Protein AF-A0A1V6H881-F1 (afdb_monomer_lite)

Structure (mmCIF, N/CA/C/O backbone):
data_AF-A0A1V6H881-F1
#
_entry.id   AF-A0A1V6H881-F1
#
loop_
_atom_site.group_PDB
_atom_site.id
_atom_site.type_symbol
_atom_site.label_atom_id
_atom_site.label_alt_id
_atom_site.label_comp_id
_atom_site.label_asym_id
_atom_site.label_entity_id
_atom_site.label_seq_id
_atom_site.pdbx_PDB_ins_code
_atom_site.Cartn_x
_atom_site.Cartn_y
_atom_site.Cartn_z
_atom_site.occupancy
_atom_site.B_iso_or_equiv
_atom_site.auth_seq_id
_atom_site.auth_comp_id
_atom_site.auth_asym_id
_atom_site.auth_atom_id
_atom_site.pdbx_PDB_model_num
ATOM 1 N N . MET A 1 1 ? -18.917 9.463 17.903 1.00 82.31 1 MET A N 1
ATOM 2 C CA . MET A 1 1 ? -19.484 8.211 18.469 1.00 82.31 1 MET A CA 1
ATOM 3 C C . MET A 1 1 ? -21.000 8.349 18.562 1.00 82.31 1 MET A C 1
ATOM 5 O O . MET A 1 1 ? -21.456 9.440 18.872 1.00 82.31 1 MET A O 1
ATOM 9 N N . ASP A 1 2 ? -21.760 7.281 18.288 1.00 87.56 2 ASP A N 1
ATOM 10 C CA . ASP A 1 2 ? -23.236 7.314 18.160 1.00 87.56 2 ASP A CA 1
ATOM 11 C C . ASP A 1 2 ? -24.010 6.941 19.441 1.00 87.56 2 ASP A C 1
ATOM 13 O O . ASP A 1 2 ? -25.231 6.845 19.407 1.00 87.56 2 ASP A O 1
ATOM 17 N N . GLY A 1 3 ? -23.325 6.706 20.567 1.00 90.19 3 GLY A N 1
ATOM 18 C CA . GLY A 1 3 ? -23.974 6.382 21.850 1.00 90.19 3 GLY A CA 1
ATOM 19 C C . GLY A 1 3 ? -24.694 5.025 21.894 1.00 90.19 3 GLY A C 1
ATOM 20 O O . GLY A 1 3 ? -25.442 4.758 22.828 1.00 90.19 3 GLY A O 1
ATOM 21 N N . ARG A 1 4 ? -24.477 4.169 20.890 1.00 90.38 4 ARG A N 1
ATOM 22 C CA . ARG A 1 4 ? -25.039 2.816 20.790 1.00 90.38 4 ARG A CA 1
ATOM 23 C C . ARG A 1 4 ? -24.074 1.802 21.402 1.00 90.38 4 ARG A C 1
ATOM 25 O O . ARG A 1 4 ? -22.902 1.776 21.030 1.00 90.38 4 ARG A O 1
ATOM 32 N N . PHE A 1 5 ? -24.574 0.954 22.297 1.00 87.94 5 PHE A N 1
ATOM 33 C CA . PHE A 1 5 ? -23.808 -0.118 22.938 1.00 87.94 5 PHE A CA 1
ATOM 34 C C . PHE A 1 5 ? -24.355 -1.475 22.493 1.00 87.94 5 PHE A C 1
ATOM 36 O O . PHE A 1 5 ? -25.183 -2.082 23.165 1.00 87.94 5 PHE A O 1
ATOM 43 N N . GLU A 1 6 ? -23.914 -1.936 21.325 1.00 87.75 6 GLU A N 1
ATOM 44 C CA . GLU A 1 6 ? -24.313 -3.225 20.759 1.00 87.75 6 GLU A CA 1
ATOM 45 C C . GLU A 1 6 ? -23.108 -3.970 20.174 1.00 87.75 6 GLU A C 1
ATOM 47 O O . GLU A 1 6 ? -22.061 -3.386 19.883 1.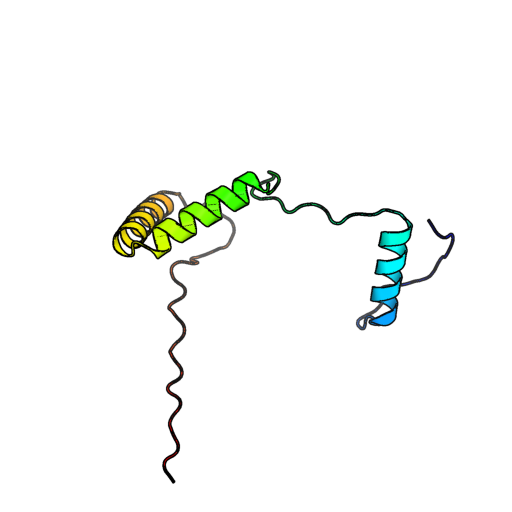00 87.75 6 GLU A O 1
ATOM 52 N N . CYS A 1 7 ? -23.253 -5.282 20.001 1.00 89.12 7 CYS A N 1
ATOM 53 C CA . CYS A 1 7 ? -22.193 -6.134 19.482 1.00 89.12 7 CYS A CA 1
ATOM 54 C C . CYS A 1 7 ? -22.323 -6.306 17.966 1.00 89.12 7 CYS A C 1
ATOM 56 O O . CYS A 1 7 ? -23.165 -7.067 17.498 1.00 89.12 7 CYS A O 1
ATOM 58 N N . PHE A 1 8 ? -21.463 -5.637 17.197 1.00 87.56 8 PHE A N 1
ATOM 59 C CA . PHE A 1 8 ? -21.501 -5.698 15.730 1.00 87.56 8 PHE A CA 1
ATOM 60 C C . PHE A 1 8 ? -20.750 -6.893 15.116 1.00 87.56 8 PHE A C 1
ATOM 62 O O . PHE A 1 8 ? -21.014 -7.243 13.969 1.00 87.56 8 PHE A O 1
ATOM 69 N N . THR A 1 9 ? -19.805 -7.510 15.836 1.00 87.12 9 THR A N 1
ATOM 70 C CA . THR A 1 9 ? -18.865 -8.501 15.264 1.00 87.12 9 THR A CA 1
ATOM 71 C C . THR A 1 9 ? -18.615 -9.717 16.167 1.00 87.12 9 THR A C 1
ATOM 73 O O . THR A 1 9 ? -17.495 -10.221 16.229 1.00 87.12 9 THR A O 1
ATOM 76 N N . LEU A 1 10 ? -19.622 -10.187 16.908 1.00 85.81 10 LEU A N 1
ATOM 77 C CA . LEU A 1 10 ? -19.481 -11.375 17.763 1.00 85.81 10 LEU A CA 1
ATOM 78 C C . LEU A 1 10 ? -19.846 -12.676 17.035 1.00 85.81 10 LEU A C 1
ATOM 80 O O . LEU A 1 10 ? -20.841 -12.737 16.320 1.00 85.81 10 LEU A O 1
ATOM 84 N N . GLY A 1 11 ? -19.090 -13.742 17.316 1.00 84.38 11 GLY A N 1
ATOM 85 C CA . GLY A 1 11 ? -19.370 -15.103 16.846 1.00 84.38 11 GLY A CA 1
ATOM 86 C C . GLY A 1 11 ? -18.608 -15.514 15.580 1.00 84.38 11 GLY A C 1
ATOM 87 O O . GLY A 1 11 ? -17.724 -14.811 15.100 1.00 84.38 11 GLY A O 1
ATOM 88 N N . ARG A 1 12 ? -18.926 -16.711 15.062 1.00 88.06 12 ARG A N 1
ATOM 89 C CA . ARG A 1 12 ? -18.284 -17.295 13.864 1.00 88.06 12 ARG A CA 1
ATOM 90 C C . ARG A 1 12 ? -18.850 -16.738 12.555 1.00 88.06 12 ARG A C 1
ATOM 92 O O . ARG A 1 12 ? -18.127 -16.671 11.566 1.00 88.06 12 ARG A O 1
ATOM 99 N N . ALA A 1 13 ? -20.134 -16.394 12.540 1.00 86.94 13 ALA A N 1
ATOM 100 C CA . ALA A 1 13 ? -20.811 -15.831 11.380 1.00 86.94 13 ALA A CA 1
ATOM 101 C C . ALA A 1 13 ? -20.960 -14.320 11.566 1.00 86.94 13 ALA A C 1
ATOM 103 O O . ALA A 1 13 ? -21.374 -13.871 12.632 1.00 86.94 13 ALA A O 1
ATOM 104 N N . ILE A 1 14 ? -20.630 -13.553 10.528 1.00 88.19 14 ILE A N 1
ATOM 105 C CA . ILE A 1 14 ? -20.790 -12.099 10.507 1.00 88.19 14 ILE A CA 1
ATOM 106 C C . ILE A 1 14 ? -21.821 -11.764 9.438 1.00 88.19 14 ILE A C 1
ATOM 108 O O . ILE A 1 14 ? -21.669 -12.143 8.277 1.00 88.19 14 ILE A O 1
ATOM 112 N N . ASP A 1 15 ? -22.864 -11.052 9.849 1.00 90.62 15 ASP A N 1
ATOM 113 C CA . ASP A 1 15 ? -23.921 -10.594 8.959 1.00 90.62 15 ASP A CA 1
ATOM 114 C C . ASP A 1 15 ? -23.425 -9.445 8.059 1.00 90.62 15 ASP A C 1
ATOM 116 O O . ASP A 1 15 ? -22.812 -8.478 8.525 1.00 90.62 15 ASP A O 1
ATOM 120 N N . LEU A 1 16 ? -23.686 -9.545 6.754 1.00 92.81 16 LEU A N 1
ATOM 121 C CA . LEU A 1 16 ? -23.215 -8.573 5.766 1.00 92.81 16 L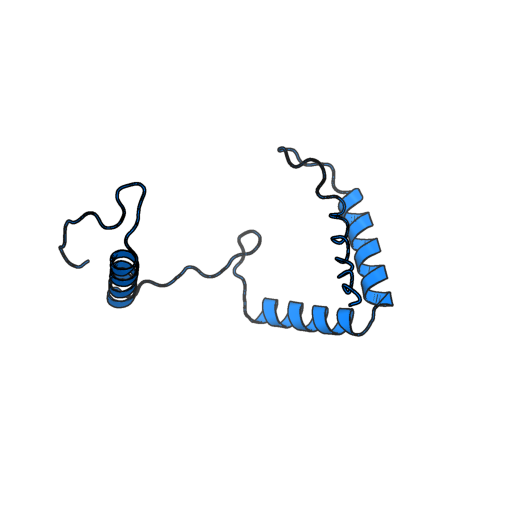EU A CA 1
ATOM 122 C C . LEU A 1 16 ? -23.852 -7.185 5.945 1.00 92.81 16 LEU A C 1
ATOM 124 O O . LEU A 1 16 ? -23.201 -6.168 5.687 1.00 92.81 16 LEU A O 1
ATOM 128 N N . ASP A 1 17 ? -25.106 -7.114 6.382 1.00 93.94 17 ASP A N 1
ATOM 129 C CA . ASP A 1 17 ? -25.788 -5.844 6.607 1.00 93.94 17 ASP A CA 1
ATOM 130 C C . ASP A 1 17 ? -25.223 -5.126 7.834 1.00 93.94 17 ASP A C 1
ATOM 132 O O . ASP A 1 17 ? -25.076 -3.900 7.806 1.00 93.94 17 ASP A O 1
ATOM 136 N N . ARG A 1 18 ? -24.753 -5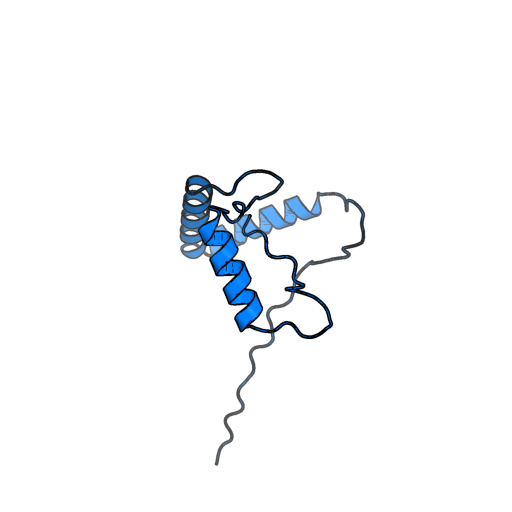.874 8.843 1.00 92.25 18 ARG A N 1
ATOM 137 C CA . ARG A 1 18 ? -23.981 -5.312 9.966 1.00 92.25 18 ARG A CA 1
ATOM 138 C C . ARG A 1 18 ? -22.621 -4.770 9.537 1.00 92.25 18 ARG A C 1
ATOM 140 O O . ARG A 1 18 ? -22.234 -3.690 9.980 1.00 92.25 18 ARG A O 1
ATOM 147 N N . VAL A 1 19 ? -21.926 -5.428 8.607 1.00 93.81 19 VAL A N 1
ATOM 148 C CA . VAL A 1 19 ? -20.674 -4.895 8.031 1.00 93.81 19 VAL A CA 1
ATOM 149 C C . VAL A 1 19 ? -20.922 -3.572 7.299 1.00 93.81 19 VAL A C 1
ATOM 151 O O . VAL A 1 19 ? -20.188 -2.599 7.491 1.00 93.81 19 VAL A O 1
ATOM 154 N N . LYS A 1 20 ? -21.982 -3.498 6.486 1.00 95.50 20 LYS A N 1
ATOM 155 C CA . LYS A 1 20 ? -22.362 -2.256 5.793 1.00 95.50 20 LYS A CA 1
ATOM 156 C C . LYS A 1 20 ? -22.755 -1.154 6.775 1.00 95.50 20 LYS A C 1
ATOM 158 O O . LYS A 1 20 ? -22.466 0.013 6.520 1.00 95.50 20 LYS A O 1
ATOM 163 N N . GLU A 1 21 ? -23.406 -1.497 7.883 1.00 94.12 21 GLU A N 1
ATOM 164 C CA . GLU A 1 21 ? -23.732 -0.552 8.949 1.00 94.12 21 GLU A CA 1
ATOM 165 C C . GLU A 1 21 ? -22.472 0.039 9.593 1.00 94.12 21 GLU A C 1
ATOM 167 O O . GLU A 1 21 ? -22.346 1.264 9.652 1.00 94.12 21 GLU A O 1
ATOM 172 N N . ILE A 1 22 ? -21.500 -0.799 9.966 1.00 93.75 22 ILE A N 1
ATOM 173 C CA . ILE A 1 22 ? -20.197 -0.342 10.472 1.00 93.75 22 ILE A CA 1
ATOM 174 C C . ILE A 1 22 ? -19.528 0.596 9.463 1.00 93.75 22 ILE A C 1
ATOM 176 O O . ILE A 1 22 ? -19.024 1.648 9.847 1.00 93.75 22 ILE A O 1
ATOM 180 N N . TYR A 1 23 ? -19.573 0.276 8.166 1.00 94.88 23 TYR A N 1
ATOM 181 C CA . TYR A 1 23 ? -19.010 1.141 7.128 1.00 94.88 23 TYR A CA 1
ATOM 182 C C . TYR A 1 23 ? -19.721 2.504 7.024 1.00 94.88 23 TYR A C 1
ATOM 184 O O . TYR A 1 23 ? -19.076 3.537 6.833 1.00 94.88 23 TYR A O 1
ATOM 192 N N . ARG A 1 24 ? -21.048 2.554 7.188 1.00 95.31 24 ARG A N 1
ATOM 193 C CA . ARG A 1 24 ? -21.790 3.828 7.236 1.00 95.31 24 ARG A CA 1
ATOM 194 C C . ARG A 1 24 ? -21.392 4.657 8.454 1.00 95.31 24 ARG A C 1
ATOM 196 O O . ARG A 1 24 ? -21.184 5.857 8.306 1.00 95.31 24 ARG A O 1
ATOM 203 N N . LEU A 1 25 ? -21.250 4.026 9.622 1.00 94.75 25 LEU A N 1
ATOM 204 C CA . LEU A 1 25 ? -20.777 4.681 10.845 1.00 94.75 25 LEU A CA 1
ATOM 205 C C . LEU A 1 25 ? -19.349 5.208 10.674 1.00 94.75 25 LEU A C 1
ATOM 207 O O . LEU A 1 25 ? -19.087 6.369 10.972 1.00 94.75 25 LEU A O 1
ATOM 211 N N . PHE A 1 26 ? -18.457 4.389 10.121 1.00 94.94 26 PHE A N 1
ATOM 212 C CA . PHE A 1 26 ? -17.090 4.764 9.769 1.00 94.94 26 PHE A CA 1
ATOM 213 C C . PHE A 1 26 ? -17.063 6.057 8.939 1.00 94.94 26 PHE A C 1
ATOM 215 O O . PHE A 1 26 ? -16.412 7.023 9.331 1.00 94.94 26 PHE A O 1
ATOM 222 N N . ARG A 1 27 ? -17.860 6.129 7.862 1.00 95.69 27 ARG A N 1
ATOM 223 C CA . ARG A 1 27 ? -17.953 7.344 7.034 1.00 95.69 27 ARG A CA 1
ATOM 224 C C . ARG A 1 27 ? -18.605 8.521 7.758 1.00 95.69 27 ARG A C 1
ATOM 226 O O . ARG A 1 27 ? -18.139 9.643 7.614 1.00 95.69 27 ARG A O 1
ATOM 233 N N . LYS A 1 28 ? -19.667 8.281 8.537 1.00 96.19 28 LYS A N 1
ATOM 234 C CA . LYS A 1 28 ? -20.388 9.321 9.293 1.00 96.19 28 LYS A CA 1
ATOM 235 C C . LYS A 1 28 ? -19.470 10.061 10.269 1.00 96.19 28 LYS A C 1
ATOM 237 O O . LYS A 1 28 ? -19.631 11.261 10.453 1.00 96.19 28 LYS A O 1
ATOM 242 N N . HIS A 1 29 ? -18.525 9.354 10.884 1.00 96.19 29 HIS A N 1
ATOM 243 C CA . HIS A 1 29 ? -17.587 9.924 11.856 1.00 96.19 29 HIS A CA 1
ATOM 244 C C . HIS A 1 29 ? -16.261 10.382 11.227 1.00 96.19 29 HIS A C 1
ATOM 246 O O . HIS A 1 29 ? -15.330 10.692 11.961 1.00 96.19 29 HIS A O 1
ATOM 252 N N . GLY A 1 30 ? -16.168 10.440 9.892 1.00 95.50 30 GLY A N 1
ATOM 253 C CA . GLY A 1 30 ? -14.994 10.970 9.192 1.00 95.50 30 GLY A CA 1
ATOM 254 C C . GLY A 1 30 ? -13.743 10.099 9.312 1.00 95.50 30 GLY A C 1
ATOM 255 O O . GLY A 1 30 ? -12.634 10.611 9.201 1.00 95.50 30 GLY A O 1
ATOM 256 N N . PHE A 1 31 ? -13.898 8.798 9.566 1.00 96.19 31 PHE A N 1
ATOM 257 C CA . PHE A 1 31 ? -12.758 7.892 9.545 1.00 96.19 31 PHE A CA 1
ATOM 258 C C . PHE A 1 31 ? -12.300 7.625 8.110 1.00 96.19 31 PHE A C 1
ATOM 260 O O . PHE A 1 31 ? -13.103 7.551 7.177 1.00 96.19 31 PHE A O 1
ATOM 267 N N . GLU A 1 32 ? -10.995 7.416 7.960 1.00 94.69 32 GLU A N 1
ATOM 268 C CA . GLU A 1 32 ? -10.343 7.112 6.690 1.00 94.69 32 GLU A CA 1
ATOM 269 C C . GLU A 1 32 ? -9.511 5.834 6.806 1.00 94.69 32 GLU A C 1
ATOM 271 O O . GLU A 1 32 ? -9.048 5.454 7.886 1.00 94.69 32 GLU A O 1
ATOM 276 N N . ILE A 1 33 ? -9.360 5.123 5.686 1.00 93.38 33 ILE A N 1
ATOM 277 C CA . ILE A 1 33 ? -8.528 3.922 5.638 1.00 93.38 33 ILE A CA 1
ATOM 278 C C . ILE A 1 33 ? -7.075 4.377 5.576 1.00 93.38 33 ILE A C 1
ATOM 280 O O . ILE A 1 33 ? -6.722 5.232 4.765 1.00 93.38 33 ILE A O 1
ATOM 284 N N . ALA A 1 34 ? -6.230 3.784 6.418 1.00 91.56 34 ALA A N 1
ATOM 285 C CA . ALA A 1 34 ? -4.814 4.110 6.433 1.00 91.56 34 ALA A CA 1
ATOM 286 C C . ALA A 1 34 ? -4.176 3.894 5.043 1.00 91.56 34 ALA A C 1
ATOM 288 O O . ALA A 1 34 ? -4.451 2.878 4.393 1.00 91.56 34 ALA A O 1
ATOM 289 N N . PRO A 1 35 ? -3.296 4.806 4.593 1.00 89.56 35 PRO A N 1
ATOM 290 C CA . PRO A 1 35 ? -2.607 4.655 3.321 1.00 89.56 35 PRO A CA 1
ATOM 291 C C . PRO A 1 35 ? -1.690 3.430 3.342 1.00 89.56 35 PRO A C 1
ATOM 293 O O . PRO A 1 35 ? -1.128 3.062 4.380 1.00 89.56 35 PRO A O 1
ATOM 296 N N . LEU A 1 36 ? -1.502 2.816 2.171 1.00 92.31 36 LEU A N 1
ATOM 297 C CA . LEU A 1 36 ? -0.575 1.698 2.014 1.00 92.31 36 LEU A CA 1
ATOM 298 C C . LEU A 1 36 ? 0.858 2.142 2.324 1.00 92.31 36 LEU A C 1
ATOM 300 O O . LEU A 1 36 ? 1.263 3.265 2.022 1.00 92.31 36 LEU A O 1
ATOM 304 N N . ARG A 1 37 ? 1.638 1.240 2.925 1.00 92.31 37 ARG A N 1
ATOM 305 C CA . ARG A 1 37 ? 3.039 1.481 3.279 1.00 92.31 37 ARG A CA 1
ATOM 306 C C . ARG A 1 37 ? 3.926 0.337 2.807 1.00 92.31 37 ARG A C 1
ATOM 308 O O . ARG A 1 37 ? 3.549 -0.826 2.917 1.00 92.31 37 ARG A O 1
ATOM 315 N N . THR A 1 38 ? 5.118 0.670 2.326 1.00 87.50 38 THR A N 1
ATOM 316 C CA . THR A 1 38 ? 6.174 -0.272 1.940 1.00 87.50 38 THR A CA 1
ATOM 317 C C . THR A 1 38 ? 7.396 -0.042 2.821 1.00 87.50 38 THR A C 1
ATOM 319 O O . THR A 1 38 ? 7.874 1.082 2.936 1.00 87.50 38 THR A O 1
ATOM 322 N N . PHE A 1 39 ? 7.859 -1.080 3.526 1.00 89.50 39 PHE A N 1
ATOM 323 C CA . PHE A 1 39 ? 8.977 -0.987 4.482 1.00 89.50 39 PHE A CA 1
ATOM 324 C C . PHE A 1 39 ? 8.868 0.208 5.462 1.00 89.50 39 PHE A C 1
ATOM 326 O O . PHE A 1 39 ? 9.851 0.876 5.771 1.00 89.50 39 PHE A O 1
ATOM 333 N N . GLY A 1 40 ? 7.646 0.507 5.924 1.00 88.94 40 GLY A N 1
ATOM 334 C CA . GLY A 1 40 ? 7.342 1.626 6.830 1.00 88.94 40 GLY A CA 1
ATOM 335 C C . GLY A 1 40 ? 7.105 2.983 6.149 1.00 88.94 40 GLY A C 1
ATOM 336 O O . GLY A 1 40 ? 6.509 3.874 6.761 1.00 88.94 40 GLY A O 1
ATOM 337 N N . GLN A 1 41 ? 7.475 3.134 4.879 1.00 90.12 41 GLN A N 1
ATOM 338 C CA . GLN A 1 41 ? 7.302 4.369 4.114 1.00 90.12 41 GLN A CA 1
ATOM 339 C C . GLN A 1 41 ? 5.931 4.425 3.426 1.00 90.12 41 GLN A C 1
ATOM 341 O O . GLN A 1 41 ? 5.459 3.386 2.960 1.00 90.12 41 GLN A O 1
ATOM 346 N N . PRO 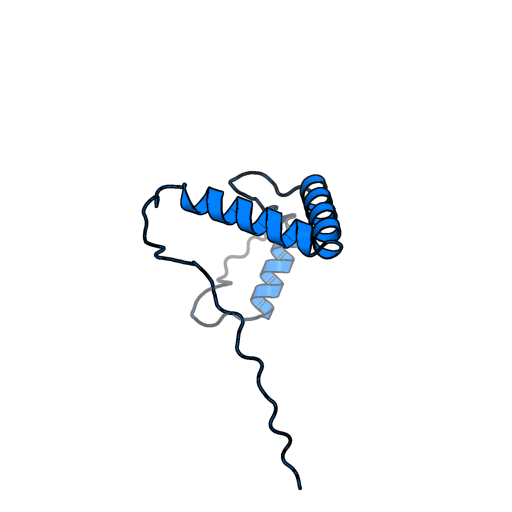A 1 42 ? 5.273 5.596 3.344 1.00 91.62 42 PRO A N 1
ATOM 347 C CA . PRO A 1 42 ? 4.044 5.760 2.569 1.00 91.62 42 PRO A CA 1
ATOM 348 C C . PRO A 1 42 ? 4.228 5.365 1.101 1.00 91.62 42 PRO A C 1
ATOM 350 O O . PRO A 1 42 ? 5.243 5.681 0.482 1.00 91.62 42 PRO A O 1
ATOM 353 N N . LEU A 1 43 ? 3.229 4.693 0.536 1.00 94.06 43 LEU A N 1
ATOM 354 C CA . LEU A 1 43 ? 3.134 4.470 -0.900 1.00 94.06 43 LEU A CA 1
ATOM 355 C C . LEU A 1 43 ? 2.563 5.733 -1.554 1.00 94.06 43 LEU A C 1
ATOM 357 O O . LEU A 1 43 ? 1.370 5.998 -1.433 1.00 94.06 43 LEU A O 1
ATOM 361 N N . THR A 1 44 ? 3.418 6.513 -2.212 1.00 94.44 44 THR A N 1
ATOM 362 C CA . THR A 1 44 ? 3.026 7.761 -2.884 1.00 94.44 44 THR A CA 1
ATOM 363 C C . THR A 1 44 ? 2.657 7.540 -4.349 1.00 94.44 44 THR A C 1
ATOM 365 O O . THR A 1 44 ? 3.061 6.551 -4.974 1.00 94.44 44 THR A O 1
ATOM 368 N N . ASP A 1 45 ? 1.924 8.492 -4.924 1.00 93.75 45 ASP A N 1
ATOM 369 C CA . ASP A 1 45 ? 1.571 8.474 -6.344 1.00 93.75 45 ASP A CA 1
ATOM 370 C C . ASP A 1 45 ? 2.801 8.635 -7.245 1.00 93.75 45 ASP A C 1
ATOM 372 O O . ASP A 1 45 ? 2.871 8.031 -8.314 1.00 93.75 45 ASP A O 1
ATOM 376 N N . GLU A 1 46 ? 3.810 9.395 -6.819 1.00 94.75 46 GLU A N 1
ATOM 377 C CA . GLU A 1 46 ? 5.105 9.517 -7.501 1.00 94.75 46 GLU A CA 1
ATOM 378 C C . GLU A 1 46 ? 5.785 8.153 -7.604 1.00 94.75 46 GLU A C 1
ATOM 380 O O . GLU A 1 46 ? 6.187 7.746 -8.694 1.00 94.75 46 GLU A O 1
ATOM 385 N N . LEU A 1 47 ? 5.844 7.418 -6.487 1.00 94.00 47 LEU A N 1
ATOM 386 C CA . LEU A 1 47 ? 6.444 6.090 -6.450 1.00 94.00 47 LEU A CA 1
ATOM 387 C C . LEU A 1 47 ? 5.669 5.124 -7.351 1.00 94.00 47 LEU A C 1
ATOM 389 O O . LEU A 1 47 ? 6.267 4.361 -8.110 1.00 94.00 47 LEU A O 1
ATOM 393 N N . LEU A 1 48 ? 4.336 5.178 -7.322 1.00 94.00 48 LEU A N 1
ATOM 394 C CA . LEU A 1 48 ? 3.497 4.378 -8.213 1.00 94.00 48 LEU A CA 1
ATOM 395 C C . LEU A 1 48 ? 3.744 4.706 -9.689 1.00 94.00 48 LEU A C 1
ATOM 397 O O . LEU A 1 48 ? 3.854 3.787 -10.504 1.00 94.00 48 LEU A O 1
ATOM 401 N N . ARG A 1 49 ? 3.844 5.990 -10.046 1.00 97.12 49 ARG A N 1
ATOM 402 C CA . ARG A 1 49 ? 4.130 6.437 -11.417 1.00 97.12 49 ARG A CA 1
ATOM 403 C C . ARG A 1 49 ? 5.493 5.944 -11.888 1.00 97.12 49 ARG A C 1
ATOM 405 O O . ARG A 1 49 ? 5.572 5.360 -12.966 1.00 97.12 49 ARG A O 1
ATOM 412 N N . GLU A 1 50 ? 6.525 6.098 -11.065 1.00 96.44 50 GLU A N 1
ATOM 413 C CA . GLU A 1 50 ? 7.879 5.625 -11.363 1.00 96.44 50 GLU A CA 1
ATOM 414 C C . GLU A 1 50 ? 7.898 4.108 -11.610 1.00 96.44 50 GLU A C 1
ATOM 416 O O . GLU A 1 50 ? 8.401 3.644 -12.635 1.00 96.44 50 GLU A O 1
ATOM 421 N N . LYS A 1 51 ? 7.287 3.316 -10.716 1.00 95.06 51 LYS A N 1
ATOM 422 C CA . LYS A 1 51 ? 7.257 1.853 -10.870 1.00 95.06 51 LYS A CA 1
ATOM 423 C C . LYS A 1 51 ? 6.427 1.404 -12.070 1.00 95.06 51 LYS A C 1
ATOM 425 O O . LYS A 1 51 ? 6.805 0.429 -12.717 1.00 95.06 51 LYS A O 1
ATOM 430 N N . ARG A 1 52 ? 5.343 2.109 -12.410 1.00 97.12 52 ARG A N 1
ATOM 431 C CA . ARG A 1 52 ? 4.560 1.838 -13.629 1.00 97.12 52 ARG A CA 1
ATOM 432 C C . ARG A 1 52 ? 5.350 2.133 -14.902 1.00 97.12 52 ARG A C 1
ATOM 434 O O . ARG A 1 52 ? 5.322 1.307 -15.809 1.00 97.12 52 ARG A O 1
ATOM 441 N N . ALA A 1 53 ? 6.064 3.257 -14.961 1.00 97.44 53 ALA A N 1
ATOM 442 C CA . ALA A 1 53 ? 6.909 3.598 -16.105 1.00 97.44 53 ALA A CA 1
ATOM 443 C C . ALA A 1 53 ? 8.011 2.548 -16.307 1.00 97.44 53 ALA A C 1
ATOM 445 O O . ALA A 1 53 ? 8.142 1.986 -17.393 1.00 97.44 53 ALA A O 1
ATOM 446 N N . LEU A 1 54 ? 8.709 2.182 -15.228 1.00 96.19 54 LEU A N 1
ATOM 447 C CA . LEU A 1 54 ? 9.720 1.127 -15.263 1.00 96.19 54 LEU A CA 1
ATOM 448 C C . LEU A 1 54 ? 9.136 -0.219 -15.720 1.00 96.19 54 LEU A C 1
ATOM 450 O O . LEU A 1 54 ? 9.749 -0.921 -16.522 1.00 96.19 54 LEU A O 1
ATOM 454 N N . ALA A 1 55 ? 7.948 -0.587 -15.234 1.00 96.94 55 ALA A N 1
ATOM 455 C CA . ALA A 1 55 ? 7.279 -1.813 -15.656 1.00 96.94 55 ALA A CA 1
ATOM 456 C C . ALA A 1 55 ? 6.951 -1.801 -17.157 1.00 96.94 55 ALA A C 1
ATOM 458 O O . ALA A 1 55 ? 7.154 -2.815 -17.823 1.00 96.94 55 ALA A O 1
ATOM 459 N N . ALA A 1 56 ? 6.495 -0.667 -17.697 1.00 97.19 56 ALA A N 1
ATOM 460 C CA . ALA A 1 56 ? 6.220 -0.514 -19.122 1.00 97.19 56 ALA A CA 1
ATOM 461 C C . ALA A 1 56 ? 7.498 -0.634 -19.973 1.00 97.19 56 ALA A C 1
ATOM 463 O O . ALA A 1 56 ? 7.510 -1.380 -20.951 1.00 97.19 56 ALA A O 1
ATOM 464 N N . GLU A 1 57 ? 8.593 0.018 -19.570 1.00 95.62 57 GLU A N 1
ATOM 465 C CA . GLU A 1 57 ? 9.892 -0.095 -20.250 1.00 95.62 57 GLU A CA 1
ATOM 466 C C . GLU A 1 57 ? 10.407 -1.539 -20.289 1.00 95.62 57 GLU A C 1
ATOM 468 O O . GLU A 1 57 ? 10.872 -2.025 -21.320 1.00 95.62 57 GLU A O 1
ATOM 473 N N . LEU A 1 58 ? 10.328 -2.241 -19.157 1.00 95.12 58 LEU A N 1
ATOM 474 C CA . LEU A 1 58 ? 10.783 -3.624 -19.055 1.00 95.12 58 LEU A CA 1
ATOM 475 C C . LEU A 1 58 ? 9.867 -4.594 -19.808 1.00 95.12 58 LEU A C 1
ATOM 477 O O . LEU A 1 58 ? 10.351 -5.593 -20.337 1.00 95.12 58 LEU A O 1
ATOM 481 N N . ALA A 1 59 ? 8.567 -4.306 -19.889 1.00 94.19 59 ALA A N 1
ATOM 482 C CA . ALA A 1 59 ? 7.637 -5.078 -20.706 1.00 94.19 59 ALA A CA 1
ATOM 483 C C . ALA A 1 59 ? 7.928 -4.922 -22.208 1.00 94.19 59 ALA A C 1
ATOM 485 O O . ALA A 1 59 ? 7.824 -5.896 -22.949 1.00 94.19 59 ALA A O 1
ATOM 486 N N . ALA A 1 60 ? 8.343 -3.729 -22.646 1.00 96.06 60 ALA A N 1
ATOM 487 C CA . ALA A 1 60 ? 8.713 -3.467 -24.035 1.00 96.06 60 ALA A CA 1
ATOM 488 C C . ALA A 1 60 ? 10.040 -4.130 -24.450 1.00 96.06 60 ALA A C 1
ATOM 490 O O . ALA A 1 60 ? 10.281 -4.327 -25.637 1.00 96.06 60 ALA A O 1
ATOM 491 N N . SER A 1 61 ? 10.915 -4.468 -23.497 1.00 95.44 61 SER A N 1
ATOM 492 C CA . SER A 1 61 ? 12.257 -5.009 -23.762 1.00 95.44 61 SER A CA 1
ATOM 493 C C . SER A 1 61 ? 12.521 -6.311 -22.992 1.00 95.44 61 SER A C 1
ATOM 495 O O . SER A 1 61 ? 13.096 -6.274 -21.895 1.00 95.44 61 SER A O 1
ATOM 497 N N . PRO A 1 62 ? 12.181 -7.481 -23.570 1.00 93.38 62 PRO A N 1
ATOM 498 C CA . PRO A 1 62 ? 12.371 -8.784 -22.927 1.00 93.38 62 PRO A CA 1
ATOM 499 C C . PRO A 1 62 ? 13.819 -9.063 -22.502 1.00 93.38 62 PRO A C 1
ATOM 501 O O . PRO A 1 62 ? 14.051 -9.618 -21.429 1.00 93.38 62 PRO A O 1
ATOM 504 N N . GLU A 1 63 ? 14.798 -8.632 -23.299 1.00 95.88 63 GLU A N 1
ATOM 505 C CA . GLU A 1 63 ? 16.225 -8.810 -22.999 1.00 95.88 63 GLU A CA 1
ATOM 506 C C . GLU A 1 63 ? 16.664 -8.006 -21.770 1.00 95.88 63 GLU A C 1
ATOM 508 O O . GLU A 1 63 ? 17.329 -8.530 -20.873 1.00 95.88 63 GLU A O 1
ATOM 513 N N . ARG A 1 64 ? 16.238 -6.738 -21.678 1.00 93.88 64 ARG A N 1
ATOM 514 C CA . ARG A 1 64 ? 16.516 -5.880 -20.517 1.00 93.88 64 ARG A CA 1
ATOM 515 C C . ARG A 1 64 ? 15.876 -6.461 -19.261 1.00 93.88 64 ARG A C 1
ATOM 517 O O . ARG A 1 64 ? 16.519 -6.490 -18.215 1.00 93.88 64 ARG A O 1
ATOM 524 N N . LEU A 1 65 ? 14.646 -6.965 -19.367 1.00 95.25 65 LEU A N 1
ATOM 525 C CA . LEU A 1 65 ? 13.976 -7.646 -18.264 1.00 95.25 65 LEU A CA 1
ATOM 526 C C . LEU A 1 65 ? 14.736 -8.903 -17.823 1.00 95.25 65 LEU A C 1
ATOM 528 O O . LEU A 1 65 ? 14.906 -9.110 -16.622 1.00 95.25 65 LEU A O 1
ATOM 532 N N . ALA A 1 66 ? 15.208 -9.726 -18.763 1.00 95.25 66 ALA A N 1
ATOM 533 C CA . ALA A 1 66 ? 15.998 -10.916 -18.455 1.00 95.25 66 ALA A CA 1
ATOM 534 C C . ALA A 1 66 ? 17.297 -10.555 -17.717 1.00 95.25 66 ALA A C 1
ATOM 536 O O . ALA A 1 66 ? 17.595 -11.151 -16.680 1.00 95.25 66 ALA A O 1
ATOM 537 N N . ARG A 1 67 ? 18.012 -9.524 -18.186 1.00 96.31 67 ARG A N 1
ATOM 538 C CA . ARG A 1 67 ? 19.234 -9.028 -17.541 1.00 96.31 67 ARG A CA 1
ATOM 539 C C . ARG A 1 67 ? 18.974 -8.516 -16.124 1.00 96.31 67 ARG A C 1
ATOM 541 O O . ARG A 1 67 ? 19.612 -8.985 -15.187 1.00 96.31 67 ARG A O 1
ATOM 548 N N . VAL A 1 68 ? 17.995 -7.625 -15.949 1.00 94.69 68 VAL A N 1
ATOM 549 C CA . VAL A 1 68 ? 17.643 -7.061 -14.631 1.00 94.69 68 VAL A CA 1
ATOM 550 C C . VAL A 1 68 ? 17.228 -8.162 -13.650 1.00 94.69 68 VAL A C 1
ATOM 552 O O . VAL A 1 68 ? 17.612 -8.130 -12.483 1.00 94.69 68 VAL A O 1
ATOM 555 N N . LYS A 1 69 ? 16.484 -9.176 -14.112 1.00 94.25 69 LYS A N 1
ATOM 556 C CA . LYS A 1 69 ? 16.129 -10.340 -13.287 1.00 94.25 69 LYS A CA 1
ATOM 557 C C . LYS A 1 69 ? 17.353 -11.151 -12.868 1.00 94.25 69 LYS A C 1
ATOM 559 O O . LYS A 1 69 ? 17.428 -11.547 -11.707 1.00 94.25 69 LYS A O 1
ATOM 564 N N . ALA A 1 70 ? 18.291 -11.401 -13.783 1.00 94.62 70 ALA A N 1
ATOM 565 C CA . ALA A 1 70 ? 19.516 -12.136 -13.479 1.00 94.62 70 ALA A CA 1
ATOM 566 C C . ALA A 1 70 ? 20.385 -11.384 -12.455 1.00 94.62 70 ALA A C 1
ATOM 568 O O . ALA A 1 70 ? 20.824 -11.976 -11.470 1.00 94.62 70 ALA A O 1
ATOM 569 N N . GLU A 1 71 ? 20.557 -10.072 -12.634 1.00 94.94 71 GLU A N 1
ATOM 570 C CA . GLU A 1 71 ? 21.286 -9.202 -11.703 1.00 94.94 71 GLU A CA 1
ATOM 571 C C . GLU A 1 71 ? 20.636 -9.186 -10.312 1.00 94.94 71 GLU A C 1
ATOM 573 O O . GLU A 1 71 ? 21.316 -9.398 -9.306 1.00 94.94 71 GLU A O 1
ATOM 578 N N . ALA A 1 72 ? 19.312 -9.005 -10.246 1.00 92.50 72 ALA A N 1
ATOM 579 C CA . ALA A 1 72 ? 18.570 -9.034 -8.988 1.00 92.50 72 ALA A CA 1
ATOM 580 C C . ALA A 1 72 ? 18.670 -10.403 -8.297 1.00 92.50 72 ALA A C 1
ATOM 582 O O . ALA A 1 72 ? 18.893 -10.467 -7.090 1.00 92.50 72 ALA A O 1
ATOM 583 N N . GLY A 1 73 ? 18.565 -11.500 -9.054 1.00 92.19 73 GLY A N 1
ATOM 584 C CA . GLY A 1 73 ? 18.745 -12.856 -8.535 1.00 92.19 73 GLY A CA 1
ATOM 585 C C . GLY A 1 73 ? 20.138 -13.071 -7.942 1.00 92.19 73 GLY A C 1
ATOM 586 O O . GLY A 1 73 ? 20.261 -13.576 -6.826 1.00 92.19 73 GLY A O 1
ATOM 587 N N . ALA A 1 74 ? 21.184 -12.615 -8.635 1.00 93.50 74 ALA A N 1
ATOM 588 C CA . ALA A 1 74 ? 22.557 -12.677 -8.141 1.00 93.50 74 ALA A CA 1
ATOM 589 C C . ALA A 1 74 ? 22.769 -11.811 -6.887 1.00 93.50 74 ALA A C 1
ATOM 591 O O . ALA A 1 74 ? 23.508 -12.209 -5.988 1.00 93.50 74 ALA A O 1
ATOM 592 N N . ALA A 1 75 ? 22.122 -10.645 -6.796 1.00 88.62 75 ALA A N 1
ATOM 593 C CA . ALA A 1 75 ? 22.168 -9.801 -5.605 1.00 88.62 75 ALA A CA 1
ATOM 594 C C . ALA A 1 75 ? 21.467 -10.463 -4.408 1.00 88.62 75 ALA A C 1
ATOM 596 O O . ALA A 1 75 ? 22.034 -10.499 -3.319 1.00 88.62 75 ALA A O 1
ATOM 597 N N . ILE A 1 76 ? 20.280 -11.043 -4.617 1.00 87.00 76 ILE A N 1
ATOM 598 C CA . ILE A 1 76 ? 19.526 -11.757 -3.576 1.00 87.00 76 ILE A CA 1
ATOM 599 C C . ILE A 1 76 ? 20.310 -12.974 -3.072 1.00 87.00 76 ILE A C 1
ATOM 601 O O . ILE A 1 76 ? 20.365 -13.191 -1.867 1.00 87.00 76 ILE A O 1
ATOM 605 N N . ALA A 1 77 ? 20.974 -13.721 -3.959 1.00 88.31 77 ALA A N 1
ATOM 606 C CA . ALA A 1 77 ? 21.785 -14.882 -3.582 1.00 88.31 77 ALA A CA 1
ATOM 607 C C . ALA A 1 77 ? 22.963 -14.539 -2.647 1.00 88.31 77 ALA A C 1
ATOM 609 O O . ALA A 1 77 ? 23.427 -15.403 -1.908 1.00 88.31 77 ALA A O 1
ATOM 610 N N . LYS A 1 78 ? 23.441 -13.286 -2.657 1.00 87.38 78 LYS A N 1
ATOM 611 C CA . LYS A 1 78 ? 24.498 -12.804 -1.750 1.00 87.38 78 LYS A CA 1
ATOM 612 C C . LYS A 1 78 ? 23.971 -12.412 -0.371 1.00 87.38 78 LYS A C 1
ATOM 614 O O . LYS A 1 78 ? 24.765 -12.268 0.556 1.00 87.38 78 LYS A O 1
ATOM 619 N N . ILE A 1 79 ? 22.663 -12.188 -0.229 1.00 82.81 79 ILE A N 1
ATOM 620 C CA . ILE A 1 79 ? 22.069 -11.817 1.054 1.00 82.81 79 ILE A CA 1
ATOM 621 C C . ILE A 1 79 ? 22.085 -13.070 1.935 1.00 82.81 79 ILE A C 1
ATOM 623 O O . ILE A 1 79 ? 21.461 -14.070 1.571 1.00 82.81 79 ILE A O 1
ATOM 627 N N . PRO A 1 80 ? 22.778 -13.051 3.090 1.00 78.94 80 PRO A N 1
ATOM 628 C CA . PRO A 1 80 ? 22.778 -14.201 3.976 1.00 78.94 80 PRO A CA 1
ATOM 629 C C . PRO A 1 80 ? 21.341 -14.460 4.441 1.00 78.94 80 PRO A C 1
ATOM 631 O O . PRO A 1 80 ? 20.608 -13.496 4.696 1.00 78.94 80 PRO A O 1
ATOM 634 N N . PRO A 1 81 ? 20.918 -15.726 4.579 1.00 71.06 81 PRO A N 1
ATOM 635 C CA . PRO A 1 81 ? 19.591 -16.047 5.076 1.00 71.06 81 PRO A CA 1
ATOM 636 C C . PRO A 1 81 ? 19.433 -15.461 6.483 1.00 71.06 81 PRO A C 1
ATOM 638 O O . PRO A 1 81 ? 19.925 -16.003 7.471 1.00 71.06 81 PRO A O 1
ATOM 641 N N . ARG A 1 82 ? 18.760 -14.312 6.588 1.00 56.81 82 ARG A N 1
ATOM 642 C CA . ARG A 1 82 ? 18.352 -13.751 7.874 1.00 56.81 82 ARG A CA 1
ATOM 643 C C . ARG A 1 82 ? 17.165 -14.576 8.358 1.00 56.81 82 ARG A C 1
ATOM 645 O O . ARG A 1 82 ? 16.069 -14.468 7.815 1.00 56.81 82 ARG A O 1
ATOM 652 N N . ALA A 1 83 ? 17.412 -15.429 9.352 1.00 46.50 83 ALA A N 1
ATOM 653 C CA . ALA A 1 83 ? 16.399 -16.198 10.073 1.00 46.50 83 ALA A CA 1
ATOM 654 C C . ALA A 1 83 ? 15.194 -15.298 10.422 1.00 46.50 83 ALA A C 1
ATOM 656 O O . ALA A 1 83 ? 15.366 -14.198 10.942 1.00 46.50 83 ALA A O 1
ATOM 657 N N . LYS A 1 84 ? 13.960 -15.677 10.070 1.00 39.16 84 LYS A N 1
ATOM 658 C CA . LYS A 1 84 ? 13.160 -16.713 10.740 1.00 39.16 84 LYS A CA 1
ATOM 659 C C . LYS A 1 84 ? 12.238 -17.419 9.725 1.00 39.16 84 LYS A C 1
ATOM 661 O O . LYS A 1 84 ? 11.332 -16.803 9.179 1.00 39.16 84 LYS A O 1
ATOM 666 N N . GLY A 1 85 ? 12.461 -18.714 9.496 1.00 48.84 85 GLY A N 1
ATOM 667 C CA . GLY A 1 85 ? 11.425 -19.670 9.069 1.00 48.84 85 GLY A CA 1
ATOM 668 C C . GLY A 1 85 ? 10.921 -19.676 7.619 1.00 48.84 85 GLY A C 1
ATOM 669 O O . GLY A 1 85 ? 10.146 -20.570 7.300 1.00 48.84 85 GLY A O 1
ATOM 670 N N . VAL A 1 86 ? 11.338 -18.776 6.724 1.00 48.16 86 VAL A N 1
ATOM 671 C CA . VAL A 1 86 ? 10.963 -18.888 5.299 1.00 48.16 86 VAL A CA 1
ATOM 672 C C . VAL A 1 86 ? 12.086 -19.583 4.535 1.00 48.16 86 VAL A C 1
ATOM 674 O O . VAL A 1 86 ? 12.974 -18.946 3.972 1.00 48.16 86 VAL A O 1
ATOM 677 N N . ALA A 1 87 ? 12.072 -20.914 4.551 1.00 39.88 87 ALA A N 1
ATOM 678 C CA . ALA A 1 87 ? 12.874 -21.700 3.625 1.00 39.88 87 ALA A CA 1
ATOM 679 C C . ALA A 1 87 ? 12.328 -21.489 2.202 1.00 39.88 87 ALA A C 1
ATOM 681 O O . ALA A 1 87 ? 11.178 -21.814 1.929 1.00 39.88 87 ALA A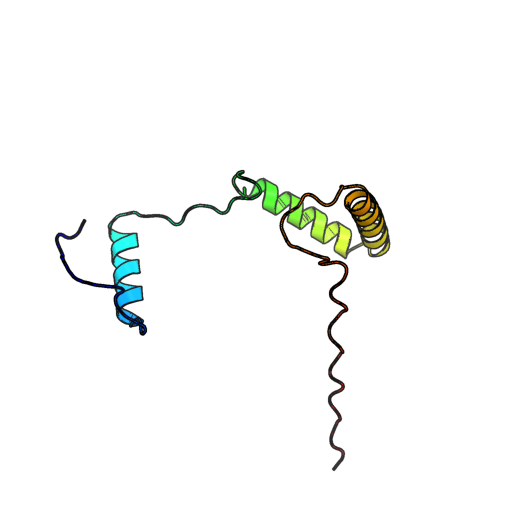 O 1
ATOM 682 N N . GLY A 1 88 ? 13.153 -20.922 1.319 1.00 47.53 88 GLY A N 1
ATOM 683 C CA . GLY A 1 88 ? 13.042 -21.076 -0.132 1.00 47.53 88 GLY A CA 1
ATOM 684 C C . GLY A 1 88 ? 11.683 -20.767 -0.765 1.00 47.53 88 GLY A C 1
ATOM 685 O O . GLY A 1 88 ? 11.008 -21.673 -1.235 1.00 47.53 88 GLY A O 1
ATOM 686 N N . VAL A 1 89 ? 11.352 -19.485 -0.950 1.00 42.97 89 VAL A N 1
ATOM 687 C CA . VAL A 1 89 ? 10.557 -19.091 -2.133 1.00 42.97 89 VAL A CA 1
ATOM 688 C C . VAL A 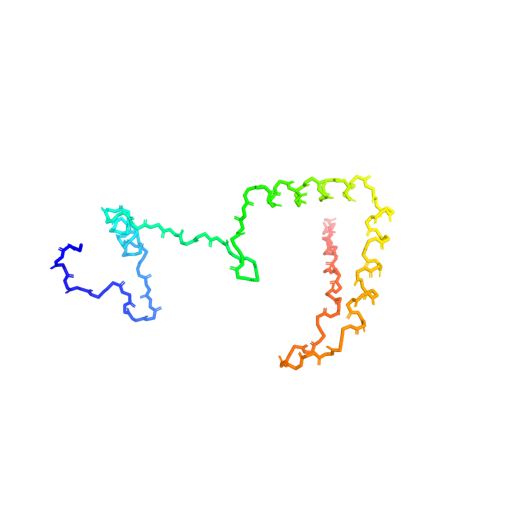1 89 ? 11.541 -18.802 -3.266 1.00 42.97 89 VAL A C 1
ATOM 690 O O . VAL A 1 89 ? 11.696 -17.682 -3.745 1.00 42.97 89 VAL A O 1
ATOM 693 N N . THR A 1 90 ? 12.287 -19.834 -3.648 1.00 43.09 90 THR A N 1
ATOM 694 C CA . THR A 1 90 ? 13.078 -19.843 -4.873 1.00 43.09 90 THR A CA 1
ATOM 695 C C . THR A 1 90 ? 12.230 -20.578 -5.900 1.00 43.09 90 THR A C 1
ATOM 697 O O . THR A 1 90 ? 12.003 -21.771 -5.763 1.00 43.09 90 THR A O 1
ATOM 700 N N . ALA A 1 91 ? 11.735 -19.833 -6.891 1.00 43.44 91 ALA A N 1
ATOM 701 C CA . ALA A 1 91 ? 10.990 -20.321 -8.051 1.00 43.44 91 ALA A CA 1
ATOM 702 C C . ALA A 1 91 ? 9.693 -21.094 -7.737 1.00 43.44 91 ALA A C 1
ATOM 704 O O . ALA A 1 91 ? 9.686 -22.314 -7.624 1.00 43.44 91 ALA A O 1
ATOM 705 N N . LEU A 1 92 ? 8.552 -20.394 -7.725 1.00 39.31 92 LEU A N 1
ATOM 706 C CA . LEU A 1 92 ? 7.292 -21.054 -8.068 1.00 39.31 92 LEU A CA 1
ATOM 707 C C . LEU A 1 92 ? 7.374 -21.386 -9.573 1.00 39.31 92 LEU A C 1
ATOM 709 O O . LEU A 1 92 ? 7.421 -20.444 -10.374 1.00 39.31 92 LEU A O 1
ATOM 713 N N . PRO A 1 93 ? 7.462 -22.663 -9.993 1.00 43.53 93 PRO A N 1
ATOM 714 C CA . PRO A 1 93 ? 7.404 -22.993 -11.411 1.00 43.53 93 PRO A CA 1
ATOM 715 C C . PRO A 1 93 ? 6.070 -22.488 -11.987 1.00 43.53 93 PRO A C 1
ATOM 717 O O . PRO A 1 93 ? 5.055 -22.518 -11.280 1.00 43.53 93 PRO A O 1
ATOM 720 N N . PRO A 1 94 ? 6.039 -21.992 -13.241 1.00 49.97 94 PRO A N 1
ATOM 721 C CA . PRO A 1 94 ? 4.792 -21.555 -13.854 1.00 49.97 94 PRO A CA 1
ATOM 722 C C . PRO A 1 94 ? 3.784 -22.716 -13.822 1.00 49.97 94 PRO A C 1
ATOM 724 O O . PRO A 1 94 ? 4.172 -23.855 -14.102 1.00 49.97 94 PRO A O 1
ATOM 727 N N . PRO A 1 95 ? 2.509 -22.465 -13.467 1.00 52.94 95 PRO A N 1
ATOM 728 C CA . PRO A 1 95 ? 1.520 -23.529 -13.374 1.00 52.94 95 PRO A CA 1
ATOM 729 C C . PRO A 1 95 ? 1.407 -24.249 -14.727 1.00 52.94 95 PRO A C 1
ATOM 731 O O . PRO A 1 95 ? 1.468 -23.590 -15.773 1.00 52.94 95 PRO A O 1
ATOM 734 N N . PRO A 1 96 ? 1.239 -25.584 -14.741 1.00 55.72 96 PRO A N 1
ATOM 735 C CA . PRO A 1 96 ? 1.088 -26.319 -15.986 1.00 55.72 96 PRO A CA 1
ATOM 736 C C . PRO A 1 96 ? -0.115 -25.765 -16.754 1.00 55.72 96 PRO A C 1
ATOM 738 O O . PRO A 1 96 ? -1.219 -25.648 -16.212 1.00 55.72 96 PRO A O 1
ATOM 741 N N . ARG A 1 97 ? 0.096 -25.408 -18.029 1.00 56.41 97 ARG A N 1
ATOM 742 C CA . ARG A 1 97 ? -1.000 -25.041 -18.932 1.00 56.41 97 ARG A CA 1
ATOM 743 C C . ARG A 1 97 ? -1.946 -26.237 -18.996 1.00 56.41 97 ARG A C 1
ATOM 745 O O . ARG A 1 97 ? -1.552 -27.291 -19.490 1.00 56.41 97 ARG A O 1
ATOM 752 N N . ARG A 1 98 ? -3.177 -26.086 -18.494 1.00 55.47 98 ARG A N 1
ATOM 753 C CA . ARG A 1 98 ? -4.232 -27.085 -18.698 1.00 55.47 98 ARG A CA 1
ATOM 754 C C . ARG A 1 98 ? -4.398 -27.260 -20.204 1.00 55.47 98 ARG A C 1
ATOM 756 O O . ARG A 1 98 ? -4.921 -26.369 -20.868 1.00 55.47 98 ARG A O 1
ATOM 763 N N . GLN A 1 99 ? -3.935 -28.387 -20.736 1.00 52.12 99 GLN A N 1
ATOM 764 C CA . GLN A 1 99 ? -4.390 -28.850 -22.034 1.00 52.12 99 GLN A CA 1
ATOM 765 C C . GLN A 1 99 ? -5.867 -29.185 -21.846 1.00 52.12 99 GLN A C 1
ATOM 767 O O . GLN A 1 99 ? -6.216 -30.189 -21.230 1.00 52.12 99 GLN A O 1
ATOM 772 N N . THR A 1 100 ? -6.747 -28.297 -22.293 1.00 51.22 100 THR A N 1
ATOM 773 C CA . THR A 1 100 ? -8.133 -28.656 -22.555 1.00 51.22 100 THR A CA 1
ATOM 774 C C . THR A 1 100 ? -8.095 -29.749 -23.612 1.00 51.22 100 THR A C 1
ATOM 776 O O . THR A 1 100 ? -7.892 -29.473 -24.793 1.00 51.22 100 THR A O 1
ATOM 779 N N . GLN A 1 101 ? -8.237 -31.007 -23.190 1.00 52.88 101 GLN A N 1
ATOM 780 C CA . GLN A 1 101 ? -8.575 -32.070 -24.122 1.00 52.88 101 GLN A CA 1
ATOM 781 C C . GLN A 1 101 ? -9.919 -31.677 -24.736 1.00 52.88 101 GLN A C 1
ATOM 783 O O . GLN A 1 101 ? -10.948 -31.651 -24.062 1.00 52.88 101 GLN A O 1
ATOM 788 N N . ARG A 1 102 ? -9.886 -31.276 -26.009 1.00 53.22 102 ARG A N 1
ATOM 789 C CA . ARG A 1 102 ? -11.074 -31.257 -26.853 1.00 53.22 102 ARG A CA 1
ATOM 790 C C . ARG A 1 102 ? -11.569 -32.697 -26.896 1.00 53.22 102 ARG A C 1
ATOM 792 O O . ARG A 1 102 ? -10.918 -33.540 -27.504 1.00 53.22 102 ARG A O 1
ATOM 799 N N . ALA A 1 103 ? -12.689 -32.962 -26.234 1.00 45.81 103 ALA A N 1
ATOM 800 C CA . ALA A 1 103 ? -13.486 -34.138 -26.525 1.00 45.81 103 ALA A CA 1
ATOM 801 C C . ALA A 1 103 ? -13.893 -34.040 -28.002 1.00 45.81 103 ALA A C 1
ATOM 803 O O . ALA A 1 103 ? -14.627 -33.128 -28.389 1.00 45.81 103 ALA A O 1
ATOM 804 N N . ALA A 1 104 ? -13.313 -34.901 -28.833 1.00 46.44 104 ALA A N 1
ATOM 805 C CA . ALA A 1 104 ? -13.841 -35.178 -30.156 1.00 46.44 104 ALA A CA 1
ATOM 806 C C . ALA A 1 104 ? -15.134 -35.982 -29.966 1.00 46.44 104 ALA A C 1
ATOM 808 O O . ALA A 1 104 ? -15.141 -36.937 -29.184 1.00 46.44 104 ALA A O 1
ATOM 809 N N . LEU A 1 105 ? -16.207 -35.517 -30.613 1.00 44.97 105 LEU A N 1
ATOM 810 C CA . LEU A 1 105 ? -17.428 -36.291 -30.840 1.00 44.97 105 LEU A CA 1
ATOM 811 C C . LEU A 1 105 ? -17.140 -37.488 -31.750 1.00 44.97 105 LEU A C 1
ATOM 813 O O . LEU A 1 105 ? -16.272 -37.335 -32.641 1.00 44.97 105 LEU A O 1
#

Sequence (105 aa):
MDGRFECFTLGRAIDLDRVKEIYRLFRKHGFEIAPLRTFGQPLTDELLREKRALAAELAASPERLARVKAEAGAAIAKIPPRAKGVAGVTALPPPPRRQTQRAAL

Secondary structure (DSSP, 8-state):
-------SS-SS---HHHHHHHHHHHHHTT--PPPPEETTEE--HHHHHHHHHHHHHHHH-HHHHHHHHHHHHHHHHHS---SSS-------PPPP---------

Foldseek 3Di:
DPPDDDDQDDDDDHDPVSVVVVVVVCVVVPHDDDADDDPNHGDDPVNVVVVVVVVVVCVVPVPVVVVVVVVVVVVVVPDPPDDDDDDDPPDPDDPPDPPPPPPDD

Radius of gyration: 23.9 Å; chains: 1; bounding box: 50×47×54 Å

pLDDT: mean 82.03, std 19.03, range [39.16, 97.44]